Protein AF-A0A923IKI7-F1 (afdb_monomer_lite)

Sequence (182 aa):
MTFKGTSFSLSLTKDQTLMLKAIGILLIVLHNFSRWVDPITGESEFTFSQSALPTAIHIGSTNGWLFFKAFFNYFGHYGVQLFIFLSGYGLVQSYLHEKQSYIKYVYHRFQKLYPSLVVAILFYMIYEVFAMHQFPKWDIIPNFLAHLTFTATLLPFKGQSVNGPWWFYSAIFQLFYYFHYS

Foldseek 3Di:
DDDPDDPPPPDQDPVNLVVQLVLLVVLQVLLVVLCPDPPHQDEPLPHDDPRSVVSLVVQLVPDPVSVSSSCSNHCSSCSLVSNLVSVLVVVVVVCVVDPDDLVVQLVVVCVVLLVVLVVVVVVLQVCCCPVVVHGDDPVCVVLSVCLNVLNQLVDPPSLPVRHNPSVSSSVSSVVSVVSVVD

Structure (mmCIF, N/CA/C/O backbone):
data_AF-A0A923IKI7-F1
#
_entry.id   AF-A0A923IKI7-F1
#
loop_
_atom_site.group_PDB
_atom_site.id
_atom_site.type_symbol
_atom_site.label_atom_id
_atom_site.label_alt_id
_atom_site.label_comp_id
_atom_site.label_asym_id
_atom_site.label_entity_id
_atom_site.label_seq_id
_atom_site.pdbx_PDB_ins_code
_atom_site.Cartn_x
_atom_site.Cartn_y
_atom_site.Cartn_z
_atom_site.occupancy
_atom_site.B_iso_or_equiv
_atom_site.auth_seq_id
_atom_site.auth_comp_id
_atom_site.auth_asym_id
_atom_site.auth_atom_id
_atom_site.pdbx_PDB_model_num
ATOM 1 N N . MET A 1 1 ? -3.454 16.638 22.942 1.00 33.91 1 MET A N 1
ATOM 2 C CA . MET A 1 1 ? -2.418 17.610 23.358 1.00 33.91 1 MET A CA 1
ATOM 3 C C . MET A 1 1 ? -2.707 18.933 22.660 1.00 33.91 1 MET A C 1
ATOM 5 O O . MET A 1 1 ? -2.608 18.995 21.444 1.00 33.91 1 MET A O 1
ATOM 9 N N . THR A 1 2 ? -3.171 19.945 23.390 1.00 28.06 2 THR A N 1
ATOM 10 C CA . THR A 1 2 ? -3.501 21.278 22.855 1.00 28.06 2 THR A CA 1
ATOM 11 C C . THR A 1 2 ? -2.315 22.215 23.048 1.00 28.06 2 THR A C 1
ATOM 13 O O . THR A 1 2 ? -2.011 22.5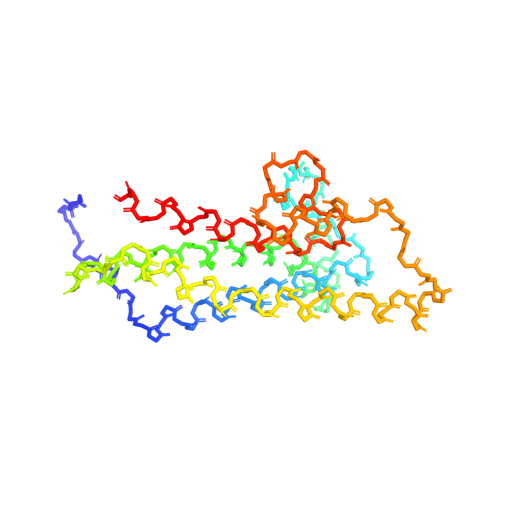93 24.178 1.00 28.06 2 THR A O 1
ATOM 16 N N . PHE A 1 3 ? -1.656 22.604 21.958 1.00 40.34 3 PHE A N 1
ATOM 17 C CA . PHE A 1 3 ? -0.714 23.720 21.972 1.00 40.34 3 PHE A CA 1
ATOM 18 C C . PHE A 1 3 ? -1.516 25.028 21.932 1.00 40.34 3 PHE A C 1
ATOM 20 O O . PHE A 1 3 ? -2.277 25.273 20.997 1.00 40.34 3 PHE A O 1
ATOM 27 N N . LYS A 1 4 ? -1.399 25.853 22.980 1.00 44.53 4 LYS A N 1
ATOM 28 C CA . LYS A 1 4 ? -1.962 27.211 23.010 1.00 44.53 4 LYS A CA 1
ATOM 29 C C . LYS A 1 4 ? -1.163 28.089 22.042 1.00 44.53 4 LYS A C 1
ATOM 31 O O . LYS A 1 4 ? 0.030 28.268 22.254 1.00 44.53 4 LYS A O 1
ATOM 36 N N . GLY A 1 5 ? -1.809 28.650 21.020 1.00 51.38 5 GLY A N 1
ATOM 37 C CA . GLY A 1 5 ? -1.189 29.680 20.173 1.00 51.38 5 GLY A CA 1
ATOM 38 C C . GLY A 1 5 ? -1.854 29.909 18.819 1.00 51.38 5 GLY A C 1
ATOM 39 O O . GLY A 1 5 ? -1.875 31.033 18.341 1.00 51.38 5 GLY A O 1
ATOM 40 N N . THR A 1 6 ? -2.476 28.885 18.242 1.00 44.53 6 THR A N 1
ATOM 41 C CA . THR A 1 6 ? -3.340 28.984 17.060 1.00 44.53 6 THR A CA 1
ATOM 42 C C . THR A 1 6 ? -4.344 27.841 17.149 1.00 44.53 6 THR A C 1
ATOM 44 O O . THR A 1 6 ? -3.961 26.674 17.198 1.00 44.53 6 THR A O 1
ATOM 47 N N . SER A 1 7 ? -5.645 28.128 17.219 1.00 45.59 7 SER A N 1
ATOM 48 C CA . SER A 1 7 ? -6.667 27.080 17.121 1.00 45.59 7 SER A CA 1
ATOM 49 C C . SER A 1 7 ? -6.815 26.658 15.660 1.00 45.59 7 SER A C 1
ATOM 51 O O . SER A 1 7 ? -7.855 26.864 15.039 1.00 45.59 7 SER A O 1
ATOM 53 N N . PHE A 1 8 ? -5.757 26.089 15.086 1.00 43.81 8 PHE A N 1
ATOM 54 C CA . PHE A 1 8 ? -5.886 25.333 13.854 1.00 43.81 8 PHE A CA 1
ATOM 55 C C . PHE A 1 8 ? -6.488 23.974 14.221 1.00 43.81 8 PHE A C 1
ATOM 57 O O . PHE A 1 8 ? -5.786 22.988 14.438 1.00 43.81 8 PHE A O 1
ATOM 64 N N . SER A 1 9 ? -7.813 23.933 14.377 1.00 55.28 9 SER A N 1
ATOM 65 C CA . SER A 1 9 ? -8.540 22.670 14.464 1.00 55.28 9 SER A CA 1
ATOM 66 C C . SER A 1 9 ? -8.596 22.071 13.061 1.00 55.28 9 SER A C 1
ATOM 68 O O . SER A 1 9 ? -9.554 22.300 12.323 1.00 55.28 9 SER A O 1
ATOM 70 N N . LEU A 1 10 ? -7.556 21.334 12.663 1.00 61.66 10 LEU A N 1
ATOM 71 C CA . LEU A 1 10 ? -7.589 20.565 11.422 1.00 61.66 10 LEU A CA 1
ATOM 72 C C . LEU A 1 10 ? -8.523 19.362 11.609 1.00 61.66 10 LEU A C 1
ATOM 74 O O . LEU A 1 10 ? -8.094 18.250 11.914 1.00 61.66 10 LEU A O 1
ATOM 78 N N . SER A 1 11 ? -9.823 19.611 11.482 1.00 81.81 11 SER A N 1
ATOM 79 C CA . SER A 1 11 ? -10.836 18.568 11.378 1.00 81.81 11 SER A CA 1
ATOM 80 C C . SER A 1 11 ? -11.174 18.388 9.905 1.00 81.81 11 SER A C 1
ATOM 82 O O . SER A 1 11 ? -11.734 19.291 9.284 1.00 81.81 11 SER A O 1
ATOM 84 N N . LEU A 1 12 ? -10.784 17.253 9.326 1.00 87.19 12 LEU A N 1
ATOM 85 C CA . LEU A 1 12 ? -11.155 16.907 7.961 1.00 87.19 12 LEU A CA 1
ATOM 86 C C . LEU A 1 12 ? -12.593 16.407 7.964 1.00 87.19 12 LEU A C 1
ATOM 88 O O . LEU A 1 12 ? -12.947 15.492 8.712 1.00 87.19 12 LEU A O 1
ATOM 92 N N . THR A 1 13 ? -13.418 16.956 7.078 1.00 90.56 13 THR A N 1
ATOM 93 C CA . THR A 1 13 ? -14.763 16.421 6.872 1.00 90.56 13 THR A CA 1
ATOM 94 C C . THR A 1 13 ? -14.693 15.011 6.278 1.00 90.56 13 THR A C 1
ATOM 96 O O . THR A 1 13 ? -13.669 14.568 5.737 1.00 90.56 13 THR A O 1
ATOM 99 N N . LYS A 1 14 ? -15.809 14.280 6.353 1.00 89.19 14 LYS A N 1
ATOM 100 C CA . LYS A 1 14 ? -15.930 12.953 5.737 1.00 89.19 14 LYS A CA 1
ATOM 101 C C . LYS A 1 14 ? -15.636 13.001 4.233 1.00 89.19 14 LYS A C 1
ATOM 103 O O . LYS A 1 14 ? -14.919 12.135 3.734 1.00 89.19 14 LYS A O 1
ATOM 108 N N . ASP A 1 15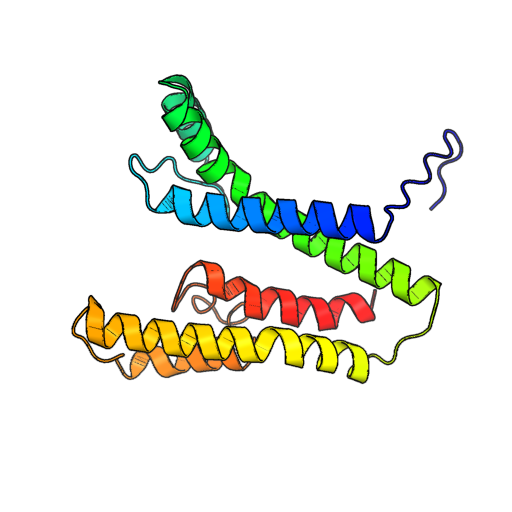 ? -16.125 14.031 3.549 1.00 94.06 15 ASP A N 1
ATOM 109 C CA . ASP A 1 15 ? -15.948 14.199 2.105 1.00 94.06 15 ASP A CA 1
ATOM 110 C C . ASP A 1 15 ? -14.503 14.557 1.750 1.00 94.06 15 ASP A C 1
ATOM 112 O O . ASP A 1 15 ? -13.928 13.957 0.845 1.00 94.06 15 ASP A O 1
ATOM 116 N N . GLN A 1 16 ? -13.860 15.441 2.523 1.00 94.38 16 GLN A N 1
ATOM 117 C CA . GLN A 1 16 ? -12.432 15.743 2.364 1.00 94.38 16 GLN A CA 1
ATOM 118 C C . GLN A 1 16 ? -11.569 14.496 2.583 1.00 94.38 16 GLN A C 1
ATOM 120 O O . GLN A 1 16 ? -10.657 14.219 1.806 1.00 94.38 16 GLN A O 1
ATOM 125 N N . THR A 1 17 ? -11.888 13.700 3.607 1.00 94.00 17 THR A N 1
ATOM 126 C CA . THR A 1 17 ? -11.196 12.434 3.883 1.00 94.00 17 THR A CA 1
ATOM 127 C C . THR A 1 17 ? -11.373 11.446 2.731 1.00 94.00 17 THR A C 1
ATOM 129 O O . THR A 1 17 ? -10.416 10.776 2.342 1.00 94.00 17 THR A O 1
ATOM 132 N N . LEU A 1 18 ? -12.579 11.344 2.165 1.00 94.12 18 LEU A N 1
ATOM 133 C CA . LEU A 1 18 ? -12.853 10.471 1.026 1.00 94.12 18 LEU A CA 1
ATOM 134 C C . LEU A 1 18 ? -12.100 10.929 -0.230 1.00 94.12 18 LEU A C 1
ATOM 136 O O . LEU A 1 18 ? -11.487 10.100 -0.899 1.00 94.12 18 LEU A O 1
ATOM 140 N N . MET A 1 19 ? -12.085 12.234 -0.505 1.00 96.88 19 MET A N 1
ATOM 141 C CA . MET A 1 19 ? -11.354 12.823 -1.627 1.00 96.88 19 MET A CA 1
ATOM 142 C C . MET A 1 19 ? -9.850 12.559 -1.515 1.00 96.88 19 MET A C 1
ATOM 144 O O . MET A 1 19 ? -9.232 12.082 -2.464 1.00 96.88 19 MET A O 1
ATOM 148 N N . LEU A 1 20 ? -9.258 12.787 -0.341 1.00 96.69 20 LEU A N 1
ATOM 149 C CA . LEU A 1 20 ? -7.836 12.527 -0.117 1.00 96.69 20 LEU A CA 1
ATOM 150 C C . LEU A 1 20 ? -7.496 11.031 -0.212 1.00 96.69 20 LEU A C 1
ATOM 152 O O . LEU A 1 20 ? -6.437 10.675 -0.723 1.00 96.69 20 LEU A O 1
ATOM 156 N N . LYS A 1 21 ? -8.402 10.135 0.208 1.00 95.44 21 LYS A N 1
ATOM 157 C CA . LYS A 1 21 ? -8.237 8.689 -0.017 1.00 95.44 21 LYS A C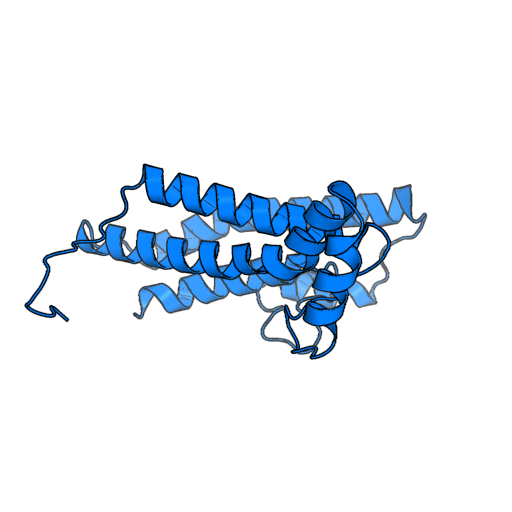A 1
ATOM 158 C C . LYS A 1 21 ? -8.290 8.327 -1.494 1.00 95.44 21 LYS A C 1
ATOM 160 O O . LYS A 1 21 ? -7.502 7.489 -1.919 1.00 95.44 21 LYS A O 1
ATOM 165 N N . ALA A 1 22 ? -9.183 8.944 -2.267 1.00 96.50 22 ALA A N 1
ATOM 166 C CA . ALA A 1 22 ? -9.248 8.739 -3.710 1.00 96.50 22 ALA A CA 1
ATOM 167 C C . ALA A 1 22 ? -7.955 9.206 -4.397 1.00 96.50 22 ALA A C 1
ATOM 169 O O . ALA A 1 22 ? -7.418 8.479 -5.228 1.00 96.50 22 ALA A O 1
ATOM 170 N N . ILE A 1 23 ? -7.399 10.351 -3.982 1.00 97.44 23 ILE A N 1
ATOM 171 C CA . ILE A 1 23 ? -6.075 10.815 -4.424 1.00 97.44 23 ILE A CA 1
ATOM 172 C C . ILE A 1 23 ? -4.994 9.795 -4.046 1.00 97.44 23 ILE A C 1
ATOM 174 O O . ILE A 1 23 ? -4.185 9.429 -4.892 1.00 97.44 23 ILE A O 1
ATOM 178 N N . GLY A 1 24 ? -5.004 9.281 -2.812 1.00 96.94 24 GLY A N 1
ATOM 179 C CA . GLY A 1 24 ? -4.079 8.231 -2.377 1.00 96.94 24 GLY A CA 1
ATOM 180 C C . GLY A 1 24 ? -4.150 6.974 -3.250 1.00 96.94 24 GLY A C 1
ATOM 181 O O . GLY A 1 24 ? -3.120 6.479 -3.694 1.00 96.94 24 GLY A O 1
ATOM 182 N N . ILE A 1 25 ? -5.358 6.497 -3.568 1.00 95.19 25 ILE A N 1
ATOM 183 C CA . ILE A 1 25 ? -5.560 5.359 -4.480 1.00 95.19 25 ILE A CA 1
ATOM 184 C C . ILE A 1 25 ? -5.030 5.680 -5.880 1.00 95.19 25 ILE A C 1
ATOM 186 O O . ILE A 1 25 ? -4.336 4.854 -6.468 1.00 95.19 25 ILE A O 1
ATOM 190 N N . LEU A 1 26 ? -5.318 6.870 -6.409 1.00 97.06 26 LEU A N 1
ATOM 191 C CA . LEU A 1 26 ? -4.840 7.284 -7.726 1.00 97.06 26 LEU A CA 1
ATOM 192 C C . LEU A 1 26 ? -3.306 7.309 -7.784 1.00 97.06 26 LEU A C 1
ATOM 194 O O . LEU A 1 26 ? -2.730 6.803 -8.742 1.00 97.06 26 LEU A O 1
ATOM 198 N N . LEU A 1 27 ? -2.645 7.823 -6.744 1.00 96.94 27 LEU A N 1
ATOM 199 C CA . LEU A 1 27 ? -1.186 7.799 -6.622 1.00 96.94 27 LEU A CA 1
ATOM 200 C C . LEU A 1 27 ? -0.636 6.367 -6.653 1.00 96.94 27 LEU A C 1
ATOM 202 O O . LEU A 1 27 ? 0.306 6.101 -7.396 1.00 96.94 27 LEU A O 1
ATOM 206 N N . ILE A 1 28 ? -1.262 5.435 -5.922 1.00 95.00 28 ILE A N 1
ATOM 207 C CA . ILE A 1 28 ? -0.875 4.014 -5.912 1.00 95.00 28 ILE A CA 1
ATOM 208 C C . ILE A 1 28 ? -1.024 3.398 -7.307 1.00 95.00 28 ILE A C 1
ATOM 210 O O . ILE A 1 28 ? -0.129 2.685 -7.764 1.00 95.00 28 ILE A O 1
ATOM 214 N N . VAL A 1 29 ? -2.140 3.654 -7.994 1.00 94.44 29 VAL A N 1
ATOM 215 C CA . VAL A 1 29 ? -2.386 3.133 -9.348 1.00 94.44 29 VAL A CA 1
ATOM 216 C C . VAL A 1 29 ? -1.351 3.678 -10.330 1.00 94.44 29 VAL A C 1
ATOM 218 O O . VAL A 1 29 ? -0.738 2.902 -11.061 1.00 94.44 29 VAL A O 1
ATOM 221 N N . LEU A 1 30 ? -1.111 4.991 -10.318 1.00 95.25 30 LEU A N 1
ATOM 222 C CA . LEU A 1 30 ? -0.153 5.642 -11.213 1.00 95.25 30 LEU A CA 1
ATOM 223 C C . LEU A 1 30 ? 1.286 5.206 -10.940 1.00 95.25 30 LEU A C 1
ATOM 225 O O . LEU A 1 30 ? 2.049 5.024 -11.885 1.00 95.25 30 LEU A O 1
ATOM 229 N N . HIS A 1 31 ? 1.648 4.990 -9.679 1.00 93.81 31 HIS A N 1
ATOM 230 C CA . HIS A 1 31 ? 2.931 4.409 -9.302 1.00 93.81 31 HIS A CA 1
ATOM 231 C C . HIS A 1 31 ? 3.107 3.015 -9.893 1.00 93.81 31 HIS A C 1
ATOM 233 O O . HIS A 1 31 ? 4.065 2.767 -10.621 1.00 93.81 31 HIS A O 1
ATOM 239 N N . ASN A 1 32 ? 2.134 2.132 -9.652 1.00 91.25 32 ASN A N 1
ATOM 240 C CA . ASN A 1 32 ? 2.174 0.769 -10.165 1.00 91.25 32 ASN A CA 1
ATOM 241 C C . ASN A 1 32 ? 2.255 0.736 -11.685 1.00 91.25 32 ASN A C 1
ATOM 243 O O . ASN A 1 32 ? 3.060 -0.015 -12.216 1.00 91.25 32 ASN A O 1
ATOM 247 N N . PHE A 1 33 ? 1.475 1.569 -12.372 1.00 91.75 33 PHE A N 1
ATOM 248 C CA . PHE A 1 33 ? 1.549 1.710 -13.822 1.00 91.75 33 PHE A CA 1
ATOM 249 C C . PHE A 1 33 ? 2.932 2.194 -14.277 1.00 91.75 33 PHE A C 1
ATOM 251 O O . PHE A 1 33 ? 3.535 1.595 -15.162 1.00 91.75 33 PHE A O 1
ATOM 258 N N . SER A 1 34 ? 3.470 3.232 -13.634 1.00 91.75 34 SER A N 1
ATOM 259 C CA . SER A 1 34 ? 4.739 3.856 -14.030 1.00 91.75 34 SER A CA 1
ATOM 260 C C . SER A 1 34 ? 5.959 2.952 -13.827 1.00 91.75 34 SER A C 1
ATOM 262 O O . SER A 1 34 ? 7.014 3.241 -14.387 1.00 91.75 34 SER A O 1
ATOM 264 N N . ARG A 1 35 ? 5.845 1.856 -13.061 1.00 88.62 35 ARG A N 1
ATOM 265 C CA . ARG A 1 35 ? 6.884 0.812 -12.957 1.00 88.62 35 ARG A CA 1
ATOM 266 C C . ARG A 1 35 ? 7.022 -0.049 -14.208 1.00 88.62 35 ARG A C 1
ATOM 268 O O . ARG A 1 35 ? 8.094 -0.590 -14.446 1.00 88.62 35 ARG A O 1
ATOM 275 N N . TRP A 1 36 ? 5.962 -0.156 -15.004 1.00 87.38 36 TRP A N 1
ATOM 276 C CA . TRP A 1 36 ? 5.930 -0.970 -16.222 1.00 87.38 36 TRP A CA 1
ATOM 277 C C . TRP A 1 36 ? 6.213 -0.162 -17.494 1.00 87.38 36 TRP A C 1
ATOM 279 O O . TRP A 1 36 ? 6.059 -0.684 -18.594 1.00 87.38 36 TRP A O 1
ATOM 289 N N . VAL A 1 37 ? 6.597 1.114 -17.366 1.00 87.62 37 VAL A N 1
ATOM 290 C CA . VAL A 1 37 ? 6.833 2.014 -18.502 1.00 87.62 37 VAL A CA 1
ATOM 291 C C . VAL A 1 37 ? 8.296 2.450 -18.540 1.00 87.62 37 VAL A C 1
ATOM 293 O O . VAL A 1 37 ? 8.772 3.174 -17.663 1.00 87.62 37 VAL A O 1
ATOM 296 N N . ASP A 1 38 ? 8.999 2.075 -19.606 1.00 86.06 38 ASP A N 1
ATOM 297 C CA . ASP A 1 38 ? 10.399 2.447 -19.808 1.00 86.06 38 ASP A CA 1
ATOM 298 C C . ASP A 1 38 ? 10.608 3.962 -20.009 1.00 86.06 38 ASP A C 1
ATOM 300 O O . ASP A 1 38 ? 9.699 4.693 -20.422 1.00 86.06 38 ASP A O 1
ATOM 304 N N . PRO A 1 39 ? 11.804 4.503 -19.704 1.00 86.56 39 PRO A N 1
ATOM 305 C CA . PRO A 1 39 ? 12.863 3.914 -18.872 1.00 86.56 39 PRO A CA 1
ATOM 306 C C . PRO A 1 39 ? 12.488 3.796 -17.383 1.00 86.56 39 PRO A C 1
ATOM 308 O O . PRO A 1 39 ? 11.885 4.716 -16.823 1.00 86.56 39 PRO A O 1
ATOM 311 N N . ILE A 1 40 ? 12.913 2.715 -16.730 1.00 79.25 40 ILE A N 1
ATOM 312 C CA . ILE A 1 40 ? 12.739 2.505 -15.284 1.00 79.25 40 ILE A CA 1
ATOM 313 C C . ILE A 1 40 ? 13.585 3.525 -14.503 1.00 79.25 40 ILE A C 1
ATOM 315 O O . ILE A 1 40 ? 14.801 3.587 -14.665 1.00 79.25 40 ILE A O 1
ATOM 319 N N . THR A 1 41 ? 12.948 4.327 -13.645 1.00 79.62 41 THR A N 1
ATOM 320 C CA . THR A 1 41 ? 13.615 5.371 -12.837 1.00 79.62 41 THR A CA 1
ATOM 321 C C . THR A 1 41 ? 14.153 4.859 -11.500 1.00 79.62 41 THR A C 1
ATOM 323 O O . THR A 1 41 ? 15.056 5.467 -10.930 1.00 79.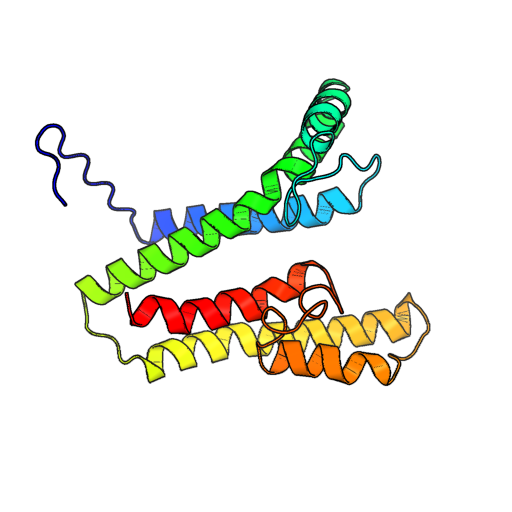62 41 THR A O 1
ATOM 326 N N . GLY A 1 42 ? 13.604 3.747 -11.005 1.00 79.56 42 GLY A N 1
ATOM 327 C CA . GLY A 1 42 ? 13.825 3.262 -9.644 1.00 79.56 42 GLY A CA 1
ATOM 328 C C . GLY A 1 42 ? 13.015 4.038 -8.597 1.00 79.56 42 GLY A C 1
ATOM 329 O O . GLY A 1 42 ? 12.536 5.144 -8.844 1.00 79.56 42 GLY A O 1
ATOM 330 N N . GLU A 1 43 ? 12.881 3.447 -7.409 1.00 80.38 43 GLU A N 1
ATOM 331 C CA . GLU A 1 43 ? 12.074 3.963 -6.296 1.00 80.38 43 GLU A CA 1
ATOM 332 C C . GLU A 1 43 ? 12.705 3.619 -4.939 1.00 80.38 43 GLU A C 1
ATOM 334 O O . GLU A 1 43 ? 13.697 2.893 -4.863 1.00 80.38 43 GLU A O 1
ATOM 339 N N . SER A 1 44 ? 12.148 4.162 -3.856 1.00 87.69 44 SER A N 1
ATOM 340 C CA . SER A 1 44 ? 12.544 3.846 -2.475 1.00 87.69 44 SER A CA 1
ATOM 341 C C . SER A 1 44 ? 11.342 3.392 -1.638 1.00 87.69 44 SER A C 1
ATOM 343 O O . SER A 1 44 ? 11.152 3.851 -0.514 1.00 87.69 44 SER A O 1
ATOM 345 N N . GLU A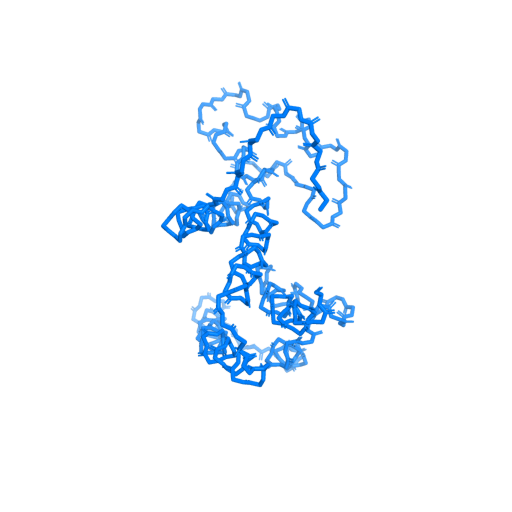 1 45 ? 10.505 2.510 -2.202 1.00 82.69 45 GLU A N 1
ATOM 346 C CA . GLU A 1 45 ? 9.252 2.055 -1.574 1.00 82.69 45 GLU A CA 1
ATOM 347 C C . GLU A 1 45 ? 9.499 1.138 -0.359 1.00 82.69 45 GLU A C 1
ATOM 349 O O . GLU A 1 45 ? 9.001 1.414 0.732 1.00 82.69 45 GLU A O 1
ATOM 354 N N . PHE A 1 46 ? 10.281 0.064 -0.527 1.00 85.12 46 PHE A N 1
ATOM 355 C CA . PHE A 1 46 ? 10.573 -0.915 0.541 1.00 85.12 46 PHE A CA 1
ATOM 356 C C . PHE A 1 46 ? 12.006 -0.844 1.060 1.00 85.12 46 PHE A C 1
ATOM 358 O O . PHE A 1 46 ? 12.279 -1.180 2.211 1.00 85.12 46 PHE A O 1
ATOM 365 N N . THR A 1 47 ? 12.927 -0.428 0.198 1.00 85.38 47 THR A N 1
ATOM 366 C CA . THR A 1 47 ? 14.353 -0.319 0.491 1.00 85.38 47 THR A CA 1
ATOM 367 C C . THR A 1 47 ? 14.846 1.015 -0.019 1.00 85.38 47 THR A C 1
ATOM 369 O O . THR A 1 47 ? 14.527 1.409 -1.140 1.00 85.38 47 THR A O 1
ATOM 372 N N . PHE A 1 48 ? 15.643 1.700 0.791 1.00 90.06 48 PHE A N 1
ATOM 373 C CA . PHE A 1 48 ? 16.236 2.960 0.382 1.00 90.06 48 PHE A CA 1
ATOM 374 C C . PHE A 1 48 ? 17.205 2.749 -0.788 1.00 90.06 48 PHE A C 1
ATOM 376 O O . PHE A 1 48 ? 18.097 1.904 -0.716 1.00 90.06 48 PHE A O 1
ATOM 383 N N . SER A 1 49 ? 17.044 3.548 -1.841 1.00 90.62 49 SER A N 1
ATOM 384 C CA . SER A 1 49 ? 17.957 3.603 -2.977 1.00 90.62 49 SER A CA 1
ATOM 385 C C . SER A 1 49 ? 18.457 5.030 -3.160 1.00 90.62 49 SER A C 1
ATOM 387 O O . SER A 1 49 ? 17.715 5.923 -3.571 1.00 90.62 49 SER A O 1
ATOM 389 N N . GLN A 1 50 ? 19.745 5.247 -2.887 1.00 91.75 50 GLN A N 1
ATOM 390 C CA . GLN A 1 50 ? 20.367 6.566 -3.014 1.00 91.75 50 GLN A CA 1
ATOM 391 C C . GLN A 1 50 ? 20.335 7.098 -4.458 1.00 91.75 50 GLN A C 1
ATOM 393 O O . GLN A 1 50 ? 20.307 8.309 -4.667 1.00 91.75 50 GLN A O 1
ATOM 398 N N . SER A 1 51 ? 20.323 6.212 -5.459 1.00 91.75 51 SER A N 1
ATOM 399 C CA . SER A 1 51 ? 20.317 6.581 -6.878 1.00 91.75 51 SER A CA 1
ATOM 400 C C . SER A 1 51 ? 18.919 6.815 -7.455 1.00 91.75 51 SER A C 1
ATOM 402 O O . SER A 1 51 ? 18.818 7.432 -8.517 1.00 91.75 51 SER A O 1
ATOM 404 N N . ALA A 1 52 ? 17.848 6.382 -6.779 1.00 91.81 52 ALA A N 1
ATOM 405 C CA . ALA A 1 52 ? 16.485 6.469 -7.306 1.00 91.81 52 ALA A CA 1
ATOM 406 C C . ALA A 1 52 ? 16.037 7.923 -7.528 1.00 91.81 52 ALA A C 1
ATOM 408 O O . ALA A 1 52 ? 15.580 8.269 -8.616 1.00 91.81 52 ALA A O 1
ATOM 409 N N . LEU A 1 53 ? 16.229 8.803 -6.538 1.00 93.12 53 LEU A N 1
ATOM 410 C CA . LEU A 1 53 ? 15.823 10.207 -6.666 1.00 93.12 53 LEU A CA 1
ATOM 411 C C . LEU A 1 53 ? 16.644 10.968 -7.723 1.00 93.12 53 LEU A C 1
ATOM 413 O O . LEU A 1 53 ? 16.031 11.594 -8.589 1.00 93.12 53 LEU A O 1
ATOM 417 N N . PRO A 1 54 ? 17.994 10.908 -7.728 1.00 95.31 54 PRO A N 1
ATOM 418 C CA . PRO A 1 54 ? 18.786 11.503 -8.803 1.00 95.31 54 PRO A CA 1
ATOM 419 C C . PRO A 1 54 ? 18.375 11.017 -10.199 1.00 95.31 54 PRO A C 1
ATOM 421 O O . PRO A 1 54 ? 18.244 11.827 -11.115 1.00 95.31 54 PRO A O 1
ATOM 424 N N . THR A 1 55 ? 18.111 9.716 -10.356 1.00 94.19 55 THR A N 1
ATOM 425 C CA . THR A 1 55 ? 17.666 9.129 -11.630 1.00 94.19 55 THR A CA 1
ATOM 426 C C . THR A 1 55 ? 16.292 9.655 -12.046 1.00 94.19 55 THR A C 1
ATOM 428 O O . THR A 1 55 ? 16.109 10.056 -13.198 1.00 94.19 55 THR A O 1
ATOM 431 N N . ALA A 1 56 ? 15.335 9.719 -11.115 1.00 94.00 56 ALA A N 1
ATOM 432 C CA . ALA A 1 56 ? 14.006 10.265 -11.369 1.00 94.00 56 ALA A CA 1
ATOM 433 C C . ALA A 1 56 ? 14.058 11.746 -11.782 1.00 94.00 56 ALA A C 1
ATOM 435 O O . ALA A 1 56 ? 13.384 12.136 -12.735 1.00 94.00 56 ALA A O 1
ATOM 436 N N . ILE A 1 57 ? 14.899 12.559 -11.131 1.00 95.19 57 ILE A N 1
ATOM 437 C CA . ILE A 1 57 ? 15.110 13.970 -11.496 1.00 95.19 57 ILE A CA 1
ATOM 438 C C . ILE A 1 57 ? 15.717 14.081 -12.899 1.00 95.19 57 ILE A C 1
ATOM 440 O O . ILE A 1 57 ? 15.234 14.867 -13.717 1.00 95.19 57 ILE A O 1
ATOM 444 N N . HIS A 1 58 ? 16.751 13.289 -13.196 1.00 95.38 58 HIS A N 1
ATOM 445 C CA . HIS A 1 58 ? 17.420 13.311 -14.495 1.00 95.38 58 HIS A CA 1
ATOM 446 C C . HIS A 1 58 ? 16.457 12.955 -15.637 1.00 95.38 58 HIS A C 1
ATOM 448 O O . HIS A 1 58 ? 16.300 13.729 -16.580 1.00 95.38 58 HIS A O 1
ATOM 454 N N . ILE A 1 59 ? 15.740 11.832 -15.518 1.00 93.31 59 ILE A N 1
ATOM 455 C CA . ILE A 1 59 ? 14.747 11.398 -16.512 1.00 93.31 59 ILE A CA 1
ATOM 456 C C . ILE A 1 59 ? 13.606 12.415 -16.614 1.00 93.31 59 ILE A C 1
ATOM 458 O O . ILE A 1 59 ? 13.235 12.821 -17.717 1.00 93.31 59 ILE A O 1
ATOM 462 N N . GLY A 1 60 ? 13.079 12.870 -15.476 1.00 95.00 60 GLY A N 1
ATOM 463 C CA . GLY A 1 60 ? 11.961 13.807 -15.426 1.00 95.00 60 GLY A CA 1
ATOM 464 C C . GLY A 1 60 ? 12.266 15.172 -16.043 1.00 95.00 60 GLY A C 1
ATOM 465 O O . GLY A 1 60 ? 11.361 15.828 -16.544 1.00 95.00 60 GLY A O 1
ATOM 466 N N . SER A 1 61 ? 13.535 15.577 -16.090 1.00 96.38 61 SER A N 1
ATOM 467 C CA . SER A 1 61 ? 13.955 16.846 -16.702 1.00 96.38 61 SER A CA 1
ATOM 468 C C . SER A 1 61 ? 13.989 16.809 -18.237 1.00 96.38 61 SER A C 1
ATOM 470 O O . SER A 1 61 ? 14.223 17.835 -18.866 1.00 96.38 61 SER A O 1
ATOM 472 N N . THR A 1 62 ? 13.763 15.645 -18.856 1.00 95.00 62 THR A N 1
ATOM 473 C CA . THR A 1 62 ? 13.897 15.474 -20.312 1.00 95.00 62 THR A CA 1
ATOM 474 C C . THR A 1 62 ? 12.707 16.052 -21.083 1.00 95.00 62 THR A C 1
ATOM 476 O O . THR A 1 62 ? 12.890 16.748 -22.078 1.00 95.00 62 THR A O 1
ATOM 479 N N . ASN A 1 63 ? 11.476 15.737 -20.669 1.00 95.44 63 ASN A N 1
ATOM 480 C CA . ASN A 1 63 ? 10.241 16.267 -21.258 1.00 95.44 63 ASN A CA 1
ATOM 481 C C . ASN A 1 63 ? 9.042 16.036 -20.322 1.00 95.44 63 ASN A C 1
ATOM 483 O O . ASN A 1 63 ? 9.139 15.290 -19.349 1.00 95.44 63 ASN A O 1
ATOM 487 N N . GLY A 1 64 ? 7.889 16.628 -20.653 1.00 94.81 64 GLY A N 1
ATOM 488 C CA . GLY A 1 64 ? 6.682 16.543 -19.825 1.00 94.81 64 GLY A CA 1
ATOM 489 C C . GLY A 1 64 ? 6.179 15.116 -19.571 1.00 94.81 64 GLY A C 1
ATOM 490 O O . GLY A 1 64 ? 5.817 14.795 -18.444 1.00 94.81 64 GLY A O 1
ATOM 491 N N . TRP A 1 65 ? 6.194 14.230 -20.571 1.00 93.88 65 TRP A N 1
ATOM 492 C CA . TRP A 1 65 ? 5.764 12.836 -20.388 1.00 93.88 65 TRP A CA 1
ATOM 493 C C . TRP A 1 65 ? 6.674 12.083 -19.409 1.00 93.88 65 TRP A C 1
ATOM 495 O O . TRP A 1 65 ? 6.200 11.427 -18.479 1.00 93.88 65 TRP A O 1
ATOM 505 N N . LEU A 1 66 ? 7.990 12.222 -19.583 1.00 94.69 66 LEU A N 1
ATOM 506 C CA . LEU A 1 66 ? 8.975 11.608 -18.699 1.00 94.69 66 LEU A CA 1
ATOM 507 C C . LEU A 1 66 ? 8.951 12.215 -17.296 1.00 94.69 66 LEU A C 1
ATOM 509 O O . LEU A 1 66 ? 9.162 11.475 -16.337 1.00 94.69 66 LEU A O 1
ATOM 513 N N . PHE A 1 67 ? 8.619 13.503 -17.161 1.00 94.88 67 PHE A N 1
ATOM 514 C CA . PHE A 1 67 ? 8.340 14.128 -15.870 1.00 94.88 67 PHE A CA 1
ATOM 515 C C . PHE A 1 67 ? 7.186 13.429 -15.151 1.00 94.88 67 PHE A C 1
ATOM 517 O O . PHE A 1 67 ? 7.382 12.940 -14.041 1.00 94.88 67 PHE A O 1
ATOM 524 N N . PHE A 1 68 ? 6.008 13.331 -15.783 1.00 94.06 68 PHE A N 1
ATOM 525 C CA . PHE A 1 68 ? 4.838 12.693 -15.169 1.00 94.06 68 PHE A CA 1
ATOM 526 C C . PHE A 1 68 ? 5.152 11.269 -14.720 1.00 94.06 68 PHE A C 1
ATOM 528 O O . PHE A 1 68 ? 4.872 10.888 -13.584 1.00 94.06 68 PHE A O 1
ATOM 535 N N . LYS A 1 69 ? 5.792 10.497 -15.596 1.00 93.50 69 LYS A N 1
ATOM 536 C CA . LYS A 1 69 ? 6.160 9.119 -15.304 1.00 93.50 69 LYS A CA 1
ATOM 537 C C . LYS A 1 69 ? 7.164 9.014 -14.152 1.00 93.50 69 LYS A C 1
ATOM 539 O O . LYS A 1 69 ? 6.932 8.250 -13.220 1.00 93.50 69 LYS A O 1
ATOM 544 N N . ALA A 1 70 ? 8.261 9.773 -14.192 1.00 94.56 70 ALA A N 1
ATOM 545 C CA . ALA A 1 70 ? 9.281 9.744 -13.143 1.00 94.56 70 ALA A CA 1
ATOM 546 C C . ALA A 1 70 ? 8.727 10.215 -11.794 1.00 94.56 70 ALA A C 1
ATOM 548 O O . ALA A 1 70 ? 9.049 9.640 -10.756 1.00 94.56 70 ALA A O 1
ATOM 549 N N . PHE A 1 71 ? 7.839 11.211 -11.819 1.00 95.25 71 PHE A N 1
ATOM 550 C CA . PHE A 1 71 ? 7.152 11.704 -10.637 1.00 95.25 71 PHE A CA 1
ATOM 551 C C . PHE A 1 71 ? 6.299 10.613 -9.983 1.00 95.25 71 PHE A C 1
ATOM 553 O O . PHE A 1 71 ? 6.458 10.351 -8.793 1.00 95.25 71 PHE A O 1
ATOM 560 N N . PHE A 1 72 ? 5.418 9.945 -10.733 1.00 95.50 72 PHE A N 1
ATOM 561 C CA . PHE A 1 72 ? 4.545 8.924 -10.147 1.00 95.50 72 PHE A CA 1
ATOM 562 C C . PHE A 1 72 ? 5.271 7.621 -9.821 1.00 95.50 72 PHE A C 1
ATOM 564 O O . PHE A 1 72 ? 4.920 6.987 -8.828 1.00 95.50 72 PHE A O 1
ATOM 571 N N . ASN A 1 73 ? 6.300 7.247 -10.585 1.00 93.88 73 ASN A N 1
ATOM 572 C CA . ASN A 1 73 ? 7.163 6.121 -10.237 1.00 93.88 73 ASN A CA 1
ATOM 573 C C . ASN A 1 73 ? 7.817 6.363 -8.864 1.00 93.88 73 ASN A C 1
ATOM 575 O O . ASN A 1 73 ? 7.599 5.585 -7.942 1.00 93.88 73 ASN A O 1
ATOM 579 N N . TYR A 1 74 ? 8.482 7.509 -8.677 1.00 93.94 74 TYR A N 1
ATOM 580 C CA . TYR A 1 74 ? 9.192 7.790 -7.430 1.00 93.94 74 TYR A CA 1
ATOM 581 C C . TYR A 1 74 ? 8.268 8.146 -6.253 1.00 93.94 74 TYR A C 1
ATOM 583 O O . TYR A 1 74 ? 8.460 7.638 -5.156 1.00 93.94 74 TYR A O 1
ATOM 591 N N . PHE A 1 75 ? 7.268 9.015 -6.440 1.00 94.56 75 PHE A N 1
ATOM 592 C CA . PHE A 1 75 ? 6.452 9.540 -5.334 1.00 94.56 75 PHE A CA 1
ATOM 593 C C . PHE A 1 75 ? 5.102 8.844 -5.153 1.00 94.56 75 PHE A C 1
ATOM 595 O O . PHE A 1 75 ? 4.488 8.965 -4.093 1.00 94.56 75 PHE A O 1
ATOM 602 N N . GLY A 1 76 ? 4.577 8.145 -6.159 1.00 94.88 76 GLY A N 1
ATOM 603 C CA . GLY A 1 76 ? 3.194 7.670 -6.091 1.00 94.88 76 GLY A CA 1
ATOM 604 C C . GLY A 1 76 ? 2.970 6.576 -5.036 1.00 94.88 76 GLY A C 1
ATOM 605 O O . GLY A 1 76 ? 1.860 6.457 -4.513 1.00 94.88 76 GLY A O 1
ATOM 606 N N . HIS A 1 77 ? 4.015 5.853 -4.613 1.00 93.44 77 HIS A N 1
ATOM 607 C CA . HIS A 1 77 ? 3.901 4.897 -3.506 1.00 93.44 77 HIS A CA 1
ATOM 608 C C . HIS A 1 77 ? 3.507 5.566 -2.178 1.00 93.44 77 HIS A C 1
ATOM 610 O O . HIS A 1 77 ? 2.857 4.921 -1.356 1.00 93.44 77 HIS A O 1
ATOM 616 N N . TYR A 1 78 ? 3.785 6.870 -1.993 1.00 95.38 78 TYR A N 1
ATOM 617 C CA . TYR A 1 78 ? 3.334 7.639 -0.822 1.00 95.38 78 TYR A CA 1
ATOM 618 C C . TYR A 1 78 ? 1.805 7.693 -0.674 1.00 95.38 78 TYR A C 1
ATOM 620 O O . TYR A 1 78 ? 1.283 7.984 0.408 1.00 95.38 78 TYR A O 1
ATOM 628 N N . GLY A 1 79 ? 1.068 7.358 -1.740 1.00 96.12 79 GLY A N 1
ATOM 629 C CA . GLY A 1 79 ? -0.375 7.154 -1.688 1.00 96.12 79 GLY A CA 1
ATOM 630 C C . GLY A 1 79 ? -0.795 6.094 -0.664 1.00 96.12 79 GLY A C 1
ATOM 631 O O . GLY A 1 79 ? -1.847 6.245 -0.041 1.00 96.12 79 GLY A O 1
ATOM 632 N N . VAL A 1 80 ? 0.039 5.075 -0.413 1.00 94.38 80 VAL A N 1
ATOM 633 C CA . VAL A 1 80 ? -0.216 4.044 0.607 1.00 94.38 80 VAL A CA 1
ATOM 634 C C . VAL A 1 80 ? -0.216 4.652 2.010 1.00 94.38 80 VAL A C 1
ATOM 636 O O . VAL A 1 80 ? -1.172 4.468 2.765 1.00 94.38 80 VAL A O 1
ATOM 639 N N . GLN A 1 81 ? 0.822 5.418 2.353 1.00 94.81 81 GLN A N 1
ATOM 640 C CA . GLN A 1 81 ? 0.970 6.075 3.654 1.00 94.81 81 GLN A CA 1
ATOM 641 C C . GLN A 1 81 ? -0.176 7.063 3.885 1.00 94.81 81 GLN A C 1
ATOM 643 O O . GLN A 1 81 ? -0.790 7.055 4.954 1.00 94.81 81 GLN A O 1
ATOM 648 N N . LEU A 1 82 ? -0.523 7.853 2.862 1.00 95.25 82 LEU A N 1
ATOM 649 C CA . LEU A 1 82 ? -1.660 8.770 2.911 1.00 95.25 82 LEU A CA 1
ATOM 650 C C . LEU A 1 82 ? -2.978 8.023 3.165 1.00 95.25 82 LEU A C 1
ATOM 652 O O . LEU A 1 82 ? -3.753 8.397 4.048 1.00 95.25 82 LEU A O 1
ATOM 656 N N . PHE A 1 83 ? -3.234 6.943 2.425 1.00 94.44 83 PHE A N 1
ATOM 657 C CA . PHE A 1 83 ? -4.463 6.162 2.554 1.00 94.44 83 PHE A CA 1
ATOM 658 C C . PHE A 1 83 ? -4.601 5.504 3.934 1.00 94.44 83 PHE A C 1
ATOM 660 O O . PHE A 1 83 ? -5.690 5.520 4.525 1.00 94.44 83 PHE A O 1
ATOM 667 N N . ILE A 1 84 ? -3.509 4.937 4.458 1.00 92.81 84 ILE A N 1
ATOM 668 C CA . ILE A 1 84 ? -3.461 4.327 5.792 1.00 92.81 84 ILE A CA 1
ATOM 669 C C . ILE A 1 84 ? -3.732 5.386 6.859 1.00 92.81 84 ILE A C 1
ATOM 671 O O . ILE A 1 84 ? -4.623 5.195 7.691 1.00 92.81 84 ILE A O 1
ATOM 675 N N . PHE A 1 85 ? -3.034 6.522 6.794 1.00 92.94 85 PHE A N 1
ATOM 676 C CA . PHE A 1 85 ? -3.197 7.619 7.744 1.00 92.94 85 PHE A CA 1
ATOM 677 C C . PHE A 1 85 ? -4.648 8.111 7.800 1.00 92.94 85 PHE A C 1
ATOM 679 O O . PHE A 1 85 ? -5.253 8.160 8.870 1.00 92.94 85 PHE A O 1
ATOM 686 N N . LEU A 1 86 ? -5.262 8.380 6.645 1.00 93.31 86 LEU A N 1
ATOM 687 C CA . LEU A 1 86 ? -6.659 8.822 6.561 1.00 93.31 86 LEU A CA 1
ATOM 688 C C . LEU A 1 86 ? -7.655 7.742 7.006 1.00 93.31 86 LEU A C 1
ATOM 690 O O . LEU A 1 86 ? -8.784 8.040 7.405 1.00 93.31 86 LEU A O 1
ATOM 694 N N . SER A 1 87 ? -7.282 6.467 6.897 1.00 89.50 87 SER A N 1
ATOM 695 C CA . SER A 1 87 ? -8.097 5.353 7.384 1.00 89.50 87 SER A CA 1
ATOM 696 C C . SER A 1 87 ? -8.074 5.243 8.900 1.00 89.50 87 SER A C 1
ATOM 698 O O . SER A 1 87 ? -9.150 5.097 9.479 1.00 89.50 87 SER A O 1
ATOM 700 N N . GLY A 1 88 ? -6.910 5.421 9.525 1.00 88.38 88 GLY A N 1
ATOM 701 C CA . GLY A 1 88 ? -6.793 5.570 10.976 1.00 88.38 88 GLY A CA 1
ATOM 702 C C . GLY A 1 88 ? -7.508 6.826 11.483 1.00 88.38 88 GLY A C 1
ATOM 703 O O . GLY A 1 88 ? -8.334 6.736 12.385 1.00 88.38 88 GLY A O 1
ATOM 704 N N . TYR A 1 89 ? -7.298 7.979 10.838 1.00 88.94 89 TYR A N 1
ATOM 705 C CA . TYR A 1 89 ? -7.966 9.237 11.194 1.00 88.94 89 TYR A CA 1
ATOM 706 C C . TYR A 1 89 ? -9.494 9.106 11.192 1.00 88.94 89 TYR A C 1
ATOM 708 O O . TYR A 1 89 ? -10.155 9.434 12.176 1.00 88.94 89 TYR A O 1
ATOM 716 N N . GLY A 1 90 ? -10.066 8.574 10.105 1.00 87.88 90 GLY A N 1
ATOM 717 C CA . GLY A 1 90 ? -11.511 8.371 10.008 1.00 87.88 90 GLY A CA 1
ATOM 718 C C . GLY A 1 90 ? -12.050 7.390 11.054 1.00 87.88 90 GLY A C 1
ATOM 719 O O . GLY A 1 90 ? -13.189 7.540 11.494 1.00 87.88 90 GLY A O 1
ATOM 720 N N . LEU A 1 91 ? -11.239 6.412 11.476 1.00 85.62 91 LEU A N 1
ATOM 721 C CA . LEU A 1 91 ? -11.604 5.515 12.566 1.00 85.62 91 LEU A CA 1
ATOM 722 C C . LEU A 1 91 ? -11.682 6.269 13.893 1.00 85.62 91 LEU A C 1
ATOM 724 O O . LEU A 1 91 ? -12.729 6.231 14.534 1.00 85.62 91 LEU A O 1
ATOM 728 N N . VAL A 1 92 ? -10.627 6.998 14.262 1.00 86.06 92 VAL A N 1
ATOM 729 C CA . VAL A 1 92 ? -10.587 7.792 15.500 1.00 86.06 92 VAL A CA 1
ATOM 730 C C . VAL A 1 92 ? -11.780 8.744 15.560 1.00 86.06 92 VAL A C 1
ATOM 732 O O . VAL A 1 92 ? -12.504 8.761 16.552 1.00 86.06 92 VAL A O 1
ATOM 735 N N . GLN A 1 93 ? -12.064 9.459 14.468 1.00 85.31 93 GLN A N 1
ATOM 736 C CA . GLN A 1 93 ? -13.231 10.340 14.393 1.00 85.31 93 GLN A CA 1
ATOM 737 C C . GLN A 1 93 ? -14.550 9.589 14.617 1.00 85.31 93 GLN A C 1
ATOM 739 O O . GLN A 1 93 ? -15.412 10.085 15.337 1.00 85.31 93 GLN A O 1
ATOM 744 N N . SER A 1 94 ? -14.719 8.383 14.063 1.00 83.12 94 SER A N 1
ATOM 745 C CA . SER A 1 94 ? -15.937 7.591 14.293 1.00 83.12 94 SER A CA 1
ATOM 746 C C . SER A 1 94 ? -16.105 7.158 15.755 1.00 83.12 94 SER A C 1
ATOM 748 O O . SER A 1 94 ? -17.215 7.225 16.279 1.00 83.12 94 SER A O 1
ATOM 750 N N . TYR A 1 95 ? -15.009 6.808 16.437 1.00 82.69 95 TYR A N 1
ATOM 751 C CA . TYR A 1 95 ? -15.021 6.407 17.848 1.00 82.69 95 TYR A CA 1
ATOM 752 C C . TYR A 1 95 ? -15.326 7.566 18.802 1.00 82.69 95 TYR A C 1
ATOM 754 O O . TYR A 1 95 ? -15.911 7.342 19.860 1.00 82.69 95 TYR A O 1
ATOM 762 N N . LEU A 1 96 ? -14.966 8.801 18.431 1.00 83.38 96 LEU A N 1
ATOM 763 C CA . LEU A 1 96 ? -15.321 9.996 19.205 1.00 83.38 96 LEU A CA 1
ATOM 764 C C . LEU A 1 96 ? -16.833 10.263 19.226 1.00 83.38 96 LEU A C 1
ATOM 766 O O . LEU A 1 96 ? -17.322 10.872 20.173 1.00 83.38 96 LEU A O 1
ATOM 770 N N . HIS A 1 97 ? -17.566 9.815 18.203 1.00 79.38 97 HIS A N 1
ATOM 771 C CA . HIS A 1 97 ? -19.011 10.030 18.094 1.00 79.38 97 HIS A CA 1
ATOM 772 C C . HIS A 1 97 ? -19.818 8.845 18.638 1.00 79.38 97 HIS A C 1
ATOM 774 O O . HIS A 1 97 ? -20.858 9.050 19.259 1.00 79.38 97 HIS A O 1
ATOM 780 N N . GLU A 1 98 ? -19.356 7.609 18.429 1.00 78.50 98 GLU A N 1
ATOM 781 C CA . GLU A 1 98 ? -20.058 6.407 18.880 1.00 78.50 98 GLU A CA 1
ATOM 782 C C . GLU A 1 98 ? -19.077 5.273 19.207 1.00 78.50 98 GLU A C 1
ATOM 784 O O . GLU A 1 98 ? -18.165 4.970 18.434 1.00 78.50 98 GLU A O 1
ATOM 789 N N . LYS A 1 99 ? -19.294 4.576 20.331 1.00 78.00 99 LYS A N 1
ATOM 790 C CA . LYS A 1 99 ? -18.531 3.363 20.653 1.00 78.00 99 LYS A CA 1
ATOM 791 C C . LYS A 1 99 ? -18.923 2.235 19.698 1.00 78.00 99 LYS A C 1
ATOM 793 O O . LYS A 1 99 ? -20.005 1.666 19.800 1.00 78.00 99 LYS A O 1
ATOM 798 N N . GLN A 1 100 ? -18.013 1.875 18.801 1.00 77.44 100 GLN A N 1
ATOM 799 C CA . GLN A 1 100 ? -18.203 0.778 17.854 1.00 77.44 100 GLN A CA 1
ATOM 800 C C . GLN A 1 100 ? -17.703 -0.553 18.439 1.00 77.44 100 GLN A C 1
ATOM 802 O O . GLN A 1 100 ? -16.623 -0.625 19.031 1.00 77.44 100 GLN A O 1
ATOM 807 N N . SER A 1 101 ? -18.467 -1.632 18.227 1.00 84.88 101 SER A N 1
ATOM 808 C CA . SER A 1 101 ? -18.023 -2.995 18.550 1.00 84.88 101 SER A CA 1
ATOM 809 C C . SER A 1 101 ? -16.857 -3.405 17.651 1.00 84.88 101 SER A C 1
ATOM 811 O O . SER A 1 101 ? -16.975 -3.388 16.424 1.00 84.88 101 SER A O 1
ATOM 813 N N . TYR A 1 102 ? -15.753 -3.826 18.269 1.00 80.62 102 TYR A N 1
ATOM 814 C CA . TYR A 1 102 ? -14.534 -4.253 17.585 1.00 80.62 102 TYR A CA 1
ATOM 815 C C . TYR A 1 102 ? -14.776 -5.369 16.564 1.00 80.62 102 TYR A C 1
ATOM 817 O O . TYR A 1 102 ? -14.388 -5.257 15.404 1.00 80.62 102 TYR A O 1
ATOM 825 N N . ILE A 1 103 ? -15.477 -6.429 16.975 1.00 84.38 103 ILE A N 1
ATOM 826 C CA . ILE A 1 103 ? -15.732 -7.590 16.115 1.00 84.38 103 ILE A CA 1
ATOM 827 C C . ILE A 1 103 ? -16.568 -7.181 14.903 1.00 84.38 103 ILE A C 1
ATOM 829 O O . ILE A 1 103 ? -16.246 -7.547 13.775 1.00 84.38 103 ILE A O 1
ATOM 833 N N . LYS A 1 104 ? -17.602 -6.357 15.120 1.00 86.81 104 LYS A N 1
ATOM 834 C CA . LYS A 1 104 ? -18.441 -5.834 14.035 1.00 86.81 104 LYS A CA 1
ATOM 835 C C . LYS A 1 104 ? -17.624 -4.965 13.076 1.00 86.81 104 LYS A C 1
ATOM 837 O O . LYS A 1 104 ? -17.796 -5.070 11.864 1.00 86.81 104 LYS A O 1
ATOM 842 N N . TYR A 1 105 ? -16.715 -4.146 13.607 1.00 85.81 105 TYR A N 1
ATOM 843 C CA . TYR A 1 105 ? -15.813 -3.315 12.817 1.00 85.81 105 TYR A CA 1
ATOM 844 C C . TYR A 1 105 ? -14.872 -4.151 11.937 1.00 85.81 105 TYR A C 1
ATOM 846 O O . TYR A 1 105 ? -14.850 -3.963 10.718 1.00 85.81 105 TYR A O 1
ATOM 854 N N . VAL A 1 106 ? -14.135 -5.097 12.527 1.00 87.00 106 VAL A N 1
ATOM 855 C CA . VAL A 1 106 ? -13.186 -5.953 11.795 1.00 87.00 106 VAL A CA 1
ATOM 856 C C . VAL A 1 106 ? -13.914 -6.810 10.763 1.00 87.00 106 VAL A C 1
ATOM 858 O O . VAL A 1 106 ? -13.486 -6.869 9.612 1.00 87.00 106 VAL A O 1
ATOM 861 N N . TYR A 1 107 ? -15.054 -7.402 11.126 1.00 89.62 107 TYR A N 1
ATOM 862 C CA . TYR A 1 107 ? -15.853 -8.212 10.208 1.00 89.62 107 TYR A CA 1
ATOM 863 C C . TYR A 1 107 ? -16.358 -7.401 9.006 1.00 89.62 107 TYR A C 1
ATOM 865 O O . TYR A 1 107 ? -16.219 -7.831 7.862 1.00 89.62 107 TYR A O 1
ATOM 873 N N . HIS A 1 108 ? -16.855 -6.181 9.230 1.00 88.69 108 HIS A N 1
ATOM 874 C CA . HIS A 1 108 ? -17.280 -5.294 8.141 1.00 88.69 108 HIS A CA 1
ATOM 875 C C . HIS A 1 108 ? -16.136 -4.955 7.178 1.00 88.69 108 HIS A C 1
ATOM 877 O O . HIS A 1 108 ? -16.341 -4.809 5.974 1.00 88.69 108 HIS A O 1
ATOM 883 N N . ARG A 1 109 ? -14.907 -4.821 7.689 1.00 88.44 109 ARG A N 1
ATOM 884 C CA . ARG A 1 109 ? -13.718 -4.598 6.857 1.00 88.44 109 ARG A CA 1
ATOM 885 C C . ARG A 1 109 ? -13.294 -5.856 6.107 1.00 88.44 109 ARG A C 1
ATOM 887 O O . ARG A 1 109 ? -12.997 -5.761 4.918 1.00 88.44 109 ARG A O 1
ATOM 894 N N . PHE A 1 110 ? -13.331 -7.011 6.766 1.00 90.50 110 PHE A N 1
ATOM 895 C CA . PHE A 1 110 ? -13.095 -8.312 6.147 1.00 90.50 110 PHE A CA 1
ATOM 896 C C . PHE A 1 110 ? -14.025 -8.527 4.947 1.00 90.50 110 PHE A C 1
ATOM 898 O O . PHE A 1 110 ? -13.550 -8.790 3.847 1.00 90.50 110 PHE A O 1
ATOM 905 N N . GLN A 1 111 ? -15.332 -8.298 5.116 1.00 93.50 111 GLN A N 1
ATOM 906 C CA . GLN A 1 111 ? -16.324 -8.449 4.045 1.00 93.50 111 GLN A CA 1
ATOM 907 C C . GLN A 1 111 ? -16.079 -7.532 2.841 1.00 93.50 111 GLN A C 1
ATOM 909 O O . GLN A 1 111 ? -16.511 -7.847 1.738 1.00 93.50 111 GLN A O 1
ATOM 914 N N . LYS A 1 112 ? -15.392 -6.400 3.029 1.00 88.81 112 LYS A N 1
ATOM 915 C CA . LYS A 1 112 ? -15.042 -5.491 1.930 1.00 88.81 112 LYS A CA 1
ATOM 916 C C . LYS A 1 112 ? -13.759 -5.889 1.207 1.00 88.81 112 LYS A C 1
ATOM 918 O O . LYS A 1 112 ? -13.675 -5.683 0.003 1.00 88.81 112 LYS A O 1
ATOM 923 N N . LEU A 1 113 ? -12.771 -6.422 1.925 1.00 91.38 113 LEU A N 1
ATOM 924 C CA . LEU A 1 113 ? -11.458 -6.765 1.368 1.00 91.38 113 LEU A CA 1
ATOM 925 C C . LEU A 1 113 ? -11.404 -8.177 0.782 1.00 91.38 113 LEU A C 1
ATOM 927 O O . LEU A 1 113 ? -10.768 -8.398 -0.244 1.00 91.38 113 LEU A O 1
ATOM 931 N N . TYR A 1 114 ? -12.053 -9.140 1.434 1.00 93.62 114 TYR A N 1
ATOM 932 C CA . TYR A 1 114 ? -11.937 -10.547 1.065 1.00 93.62 114 TYR A CA 1
ATOM 933 C C . TYR A 1 114 ? -12.481 -10.846 -0.343 1.00 93.62 114 TYR A C 1
ATOM 935 O O . TYR A 1 114 ? -11.775 -11.499 -1.111 1.00 93.62 114 TYR A O 1
ATOM 943 N N . PRO A 1 115 ? -13.658 -10.325 -0.761 1.00 94.81 115 PRO A N 1
ATOM 944 C CA . PRO A 1 115 ? -14.155 -10.566 -2.113 1.00 94.81 115 PRO A CA 1
ATOM 945 C C . PRO A 1 115 ? -13.226 -10.014 -3.196 1.00 94.81 115 PRO A C 1
ATOM 947 O O . PRO A 1 115 ? -13.003 -10.685 -4.200 1.00 94.81 115 PRO A O 1
ATOM 950 N N . SER A 1 116 ? -12.642 -8.826 -2.997 1.00 93.62 116 SER A N 1
ATOM 951 C CA . SER A 1 116 ? -11.735 -8.249 -3.994 1.00 93.62 116 SER A CA 1
ATOM 952 C C . SER A 1 116 ? -10.418 -9.021 -4.090 1.00 93.62 116 SER A C 1
ATOM 954 O O . SER A 1 116 ? -9.885 -9.159 -5.188 1.00 93.62 116 SER A O 1
ATOM 956 N N . LEU A 1 117 ? -9.923 -9.580 -2.979 1.00 93.75 117 LEU A N 1
ATOM 957 C CA . LEU A 1 117 ? -8.765 -10.475 -2.986 1.00 93.75 117 LEU A CA 1
ATOM 958 C C . LEU A 1 117 ? -9.053 -11.768 -3.761 1.00 93.75 117 LEU A C 1
ATOM 960 O O . LEU A 1 117 ? -8.251 -12.165 -4.602 1.00 93.75 117 LEU A O 1
ATOM 964 N N . VAL A 1 118 ? -10.203 -12.406 -3.523 1.00 94.31 118 VAL A N 1
ATOM 965 C CA . VAL A 1 118 ? -10.601 -13.621 -4.257 1.00 94.31 118 VAL A CA 1
ATOM 966 C C . VAL A 1 118 ? -10.723 -13.331 -5.752 1.00 94.31 118 VAL A C 1
ATOM 968 O O . VAL A 1 118 ? -10.187 -14.077 -6.568 1.00 94.31 118 VAL A O 1
ATOM 971 N N . VAL A 1 119 ? -11.361 -12.217 -6.119 1.00 94.94 119 VAL A N 1
ATOM 972 C CA . VAL A 1 119 ? -11.458 -11.774 -7.516 1.00 94.94 119 VAL A CA 1
ATOM 973 C C . VAL A 1 119 ? -10.071 -11.540 -8.124 1.00 94.94 119 VAL A C 1
ATOM 975 O O . VAL A 1 119 ? -9.825 -11.976 -9.245 1.00 94.94 119 VAL A O 1
ATOM 978 N N . ALA A 1 120 ? -9.135 -10.931 -7.390 1.00 92.88 120 ALA A N 1
ATOM 979 C CA . ALA A 1 120 ? -7.760 -10.749 -7.856 1.00 92.88 120 ALA A CA 1
ATOM 980 C C . ALA A 1 120 ? -7.031 -12.087 -8.087 1.00 92.88 120 ALA A C 1
ATOM 982 O O . ALA A 1 120 ? -6.343 -12.233 -9.096 1.00 92.88 120 ALA A O 1
ATOM 983 N N . ILE A 1 121 ? -7.223 -13.077 -7.207 1.00 93.00 121 ILE A N 1
ATOM 984 C CA . ILE A 1 121 ? -6.679 -14.436 -7.377 1.00 93.00 121 ILE A CA 1
ATOM 985 C C . ILE A 1 121 ? -7.265 -15.118 -8.613 1.00 93.00 121 ILE A C 1
ATOM 987 O O . ILE A 1 121 ? -6.518 -15.705 -9.393 1.00 93.00 121 ILE A O 1
ATOM 991 N N . LEU A 1 122 ? -8.575 -14.997 -8.841 1.00 93.62 122 LEU A N 1
ATOM 992 C CA . LEU A 1 122 ? -9.219 -15.525 -10.045 1.00 93.62 122 LEU A CA 1
ATOM 993 C C . LEU A 1 122 ? -8.650 -14.881 -11.314 1.00 93.62 122 LEU A C 1
ATOM 995 O O . LEU A 1 122 ? -8.274 -15.598 -12.238 1.00 93.62 122 LEU A O 1
ATOM 999 N N . PHE A 1 123 ? -8.524 -13.551 -11.349 1.00 93.75 123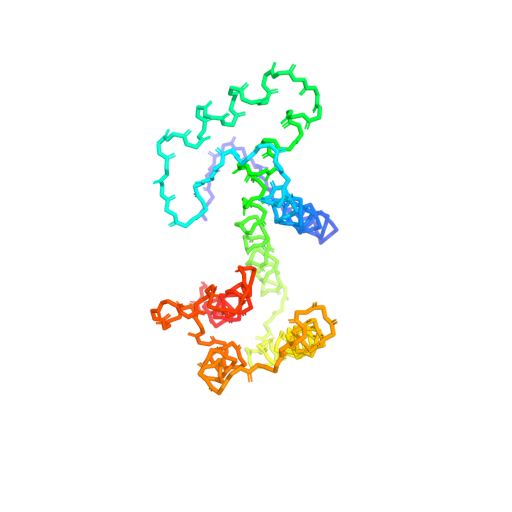 PHE A N 1
ATOM 1000 C CA . PHE A 1 123 ? -7.921 -12.851 -12.485 1.00 93.75 123 PHE A CA 1
ATOM 1001 C C . PHE A 1 123 ? -6.469 -13.252 -12.719 1.00 93.75 123 PHE A C 1
ATOM 1003 O O . PHE A 1 123 ? -6.075 -13.426 -13.868 1.00 93.75 123 PHE A O 1
ATOM 1010 N N . TYR A 1 124 ? -5.689 -13.442 -11.655 1.00 92.12 124 TYR A N 1
ATOM 1011 C CA . TYR A 1 124 ? -4.324 -13.939 -11.769 1.00 92.12 124 TYR A CA 1
ATOM 1012 C C . TYR A 1 124 ? -4.290 -15.341 -12.396 1.00 92.12 124 TYR A C 1
ATOM 1014 O O . TYR A 1 124 ? -3.548 -15.563 -13.345 1.00 92.12 124 TYR A O 1
ATOM 1022 N N . MET A 1 125 ? -5.137 -16.271 -11.941 1.00 91.75 125 MET A N 1
ATOM 1023 C CA . MET A 1 125 ? -5.205 -17.617 -12.527 1.00 91.75 125 MET A CA 1
ATOM 1024 C C . MET A 1 125 ? -5.627 -17.590 -14.001 1.00 91.75 125 MET A C 1
ATOM 1026 O O . MET A 1 125 ? -5.057 -18.312 -14.814 1.00 91.75 125 MET A O 1
ATOM 1030 N N . ILE A 1 126 ? -6.596 -16.741 -14.357 1.00 94.06 126 ILE A N 1
ATOM 1031 C CA . ILE A 1 126 ? -7.008 -16.528 -15.752 1.00 94.06 126 ILE A CA 1
ATOM 1032 C C . ILE A 1 126 ? -5.826 -15.983 -16.565 1.00 94.06 126 ILE A C 1
ATOM 1034 O O . ILE A 1 126 ? -5.530 -16.497 -17.639 1.00 94.06 126 ILE A O 1
ATOM 1038 N N . TYR A 1 127 ? -5.118 -14.976 -16.057 1.00 91.81 127 TYR A N 1
ATOM 1039 C CA . TYR A 1 127 ? -3.955 -14.405 -16.731 1.00 91.81 127 TYR A CA 1
ATOM 1040 C C . TYR A 1 127 ? -2.855 -15.450 -16.978 1.00 91.81 127 TYR A C 1
ATOM 1042 O O . TYR A 1 127 ? -2.350 -15.554 -18.094 1.00 91.81 127 TYR A O 1
ATOM 1050 N N . GLU A 1 128 ? -2.527 -16.268 -15.979 1.00 90.56 128 GLU A N 1
ATOM 1051 C CA . GLU A 1 128 ? -1.533 -17.340 -16.110 1.00 90.56 128 GLU A CA 1
ATOM 1052 C C . GLU A 1 128 ? -1.905 -18.333 -17.224 1.00 90.56 128 GLU A C 1
ATOM 1054 O O . GLU A 1 128 ? -1.101 -18.607 -18.118 1.00 90.56 128 GLU A O 1
ATOM 1059 N N . VAL A 1 129 ? -3.154 -18.806 -17.232 1.00 94.00 129 VAL A N 1
ATOM 1060 C CA . VAL A 1 129 ? -3.610 -19.809 -18.204 1.00 94.00 129 VAL A CA 1
ATOM 1061 C C . VAL A 1 129 ? -3.718 -19.233 -19.614 1.00 94.00 129 VAL A C 1
ATOM 1063 O O . VAL A 1 129 ? -3.272 -19.867 -20.567 1.00 94.00 129 VAL A O 1
ATOM 1066 N N . PHE A 1 130 ? -4.310 -18.047 -19.768 1.00 95.06 130 PHE A N 1
ATOM 1067 C CA . PHE A 1 130 ? -4.660 -17.511 -21.086 1.00 95.06 130 PHE A CA 1
ATOM 1068 C C . PHE A 1 130 ? -3.586 -16.606 -21.693 1.00 95.06 130 PHE A C 1
ATOM 1070 O O . PHE A 1 130 ? -3.394 -16.633 -22.904 1.00 95.06 130 PHE A O 1
ATOM 1077 N N . ALA A 1 131 ? -2.893 -15.796 -20.889 1.00 92.38 131 ALA A N 1
ATOM 1078 C CA . ALA A 1 131 ? -1.849 -14.906 -21.397 1.00 92.38 131 ALA A CA 1
ATOM 1079 C C . ALA A 1 131 ? -0.485 -15.602 -21.394 1.00 92.38 131 ALA A C 1
ATOM 1081 O O . ALA A 1 131 ? 0.221 -15.596 -22.402 1.00 92.38 131 ALA A O 1
ATOM 1082 N N . MET A 1 132 ? -0.136 -16.258 -20.284 1.00 90.31 132 MET A N 1
ATOM 1083 C CA . MET A 1 132 ? 1.174 -16.899 -20.121 1.00 90.31 132 MET A CA 1
ATOM 1084 C C . MET A 1 132 ? 1.202 -18.360 -20.589 1.00 90.31 132 MET A C 1
ATOM 1086 O O . MET A 1 132 ? 2.272 -18.964 -20.617 1.00 90.31 132 MET A O 1
ATOM 1090 N N . HIS A 1 133 ? 0.054 -18.917 -20.996 1.00 91.19 133 HIS A N 1
ATOM 1091 C CA . HIS A 1 133 ? -0.084 -20.297 -21.480 1.00 91.19 133 HIS A CA 1
ATOM 1092 C C . HIS A 1 133 ? 0.474 -21.339 -20.494 1.00 91.19 133 HIS A C 1
ATOM 1094 O O . HIS A 1 133 ? 0.988 -22.385 -20.897 1.00 91.19 133 HIS A O 1
ATOM 1100 N N . GLN A 1 134 ? 0.375 -21.059 -19.192 1.00 89.19 134 GLN A N 1
ATOM 1101 C CA . GLN A 1 134 ? 0.887 -21.918 -18.129 1.00 89.19 134 GLN A CA 1
ATOM 1102 C C . GLN A 1 134 ? -0.146 -22.102 -17.019 1.00 89.19 134 GLN A C 1
ATOM 1104 O O . GLN A 1 134 ? -0.938 -21.216 -16.710 1.00 89.19 134 GLN A O 1
ATOM 1109 N N . PHE A 1 135 ? -0.132 -23.272 -16.385 1.00 86.44 135 PHE A N 1
ATOM 1110 C CA . PHE A 1 135 ? -0.899 -23.476 -15.161 1.00 86.44 135 PHE A CA 1
ATOM 1111 C C . PHE A 1 135 ? -0.080 -23.022 -13.949 1.00 86.44 135 PHE A C 1
ATOM 1113 O O . PHE A 1 135 ? 1.129 -23.282 -13.909 1.00 86.44 135 PHE A O 1
ATOM 1120 N N . PRO A 1 136 ? -0.716 -22.399 -12.937 1.00 82.31 136 PRO A N 1
ATOM 1121 C CA . PRO A 1 136 ? -0.044 -22.075 -11.690 1.00 82.31 136 PRO A CA 1
ATOM 1122 C C . PRO A 1 136 ? 0.581 -23.332 -11.082 1.00 82.31 136 PRO A C 1
ATOM 1124 O O . PRO A 1 136 ? -0.086 -24.350 -10.880 1.00 82.31 136 PRO A O 1
ATOM 1127 N N . LYS A 1 137 ? 1.879 -23.264 -10.805 1.00 86.50 137 LYS A N 1
ATOM 1128 C CA . LYS A 1 137 ? 2.625 -24.353 -10.176 1.00 86.50 137 LYS A CA 1
ATOM 1129 C C . LYS A 1 137 ? 2.165 -24.546 -8.726 1.00 86.50 137 LYS A C 1
ATOM 1131 O O . LYS A 1 137 ? 1.738 -23.607 -8.064 1.00 86.50 137 LYS A O 1
ATOM 1136 N N . TRP A 1 138 ? 2.283 -25.766 -8.203 1.00 86.50 138 TRP A N 1
ATOM 1137 C CA . TRP A 1 138 ? 1.842 -26.107 -6.840 1.00 86.50 138 TRP A CA 1
ATOM 1138 C C . TRP A 1 138 ? 2.580 -25.334 -5.727 1.00 86.50 138 TRP A C 1
ATOM 1140 O O . TRP A 1 138 ? 2.047 -25.158 -4.633 1.00 86.50 138 TRP A O 1
ATOM 1150 N N . ASP A 1 139 ? 3.783 -24.835 -6.002 1.00 87.12 139 ASP A N 1
ATOM 1151 C CA . ASP A 1 139 ? 4.610 -24.035 -5.089 1.00 87.12 139 ASP A CA 1
ATOM 1152 C C . ASP A 1 139 ? 4.040 -22.635 -4.789 1.00 87.12 139 ASP A C 1
ATOM 1154 O O . ASP A 1 139 ? 4.423 -22.022 -3.789 1.00 87.12 139 ASP A O 1
ATOM 1158 N N . ILE A 1 140 ? 3.087 -22.140 -5.588 1.00 88.62 140 ILE A N 1
ATOM 1159 C CA . ILE A 1 140 ? 2.408 -20.859 -5.345 1.00 88.62 140 ILE A CA 1
ATOM 1160 C C . ILE A 1 140 ? 1.319 -20.958 -4.267 1.00 88.62 140 ILE A C 1
ATOM 1162 O O . ILE A 1 140 ? 0.910 -19.947 -3.695 1.00 88.62 140 ILE A O 1
ATOM 1166 N N . ILE A 1 141 ? 0.845 -22.166 -3.945 1.00 90.38 141 ILE A N 1
ATOM 1167 C CA . ILE A 1 141 ? -0.273 -22.369 -3.010 1.00 90.38 141 ILE A CA 1
ATOM 1168 C C . ILE A 1 141 ? 0.017 -21.776 -1.624 1.00 90.38 141 ILE A C 1
ATOM 1170 O O . ILE A 1 141 ? -0.826 -21.025 -1.128 1.00 90.38 141 ILE A O 1
ATOM 1174 N N . PRO A 1 142 ? 1.193 -21.998 -1.001 1.00 91.25 142 PRO A N 1
ATOM 1175 C CA . PRO A 1 142 ? 1.544 -21.329 0.250 1.00 91.25 142 PRO A CA 1
ATOM 1176 C C . PRO A 1 142 ? 1.494 -19.798 0.157 1.00 91.25 142 PRO A C 1
ATOM 1178 O O . PRO A 1 142 ? 1.163 -19.137 1.140 1.00 91.25 142 PRO A O 1
ATOM 1181 N N . ASN A 1 143 ? 1.792 -19.221 -1.012 1.00 91.38 143 ASN A N 1
ATOM 1182 C CA . ASN A 1 143 ? 1.721 -17.776 -1.219 1.00 91.38 143 ASN A CA 1
ATOM 1183 C C . ASN A 1 143 ? 0.264 -17.306 -1.221 1.00 91.38 143 ASN A C 1
ATOM 1185 O O . ASN A 1 143 ? -0.063 -16.349 -0.521 1.00 91.38 143 ASN A O 1
ATOM 1189 N N . PHE A 1 144 ? -0.630 -17.996 -1.935 1.00 92.62 144 PHE A N 1
ATOM 1190 C CA . PHE A 1 144 ? -2.061 -17.683 -1.890 1.00 92.62 144 PHE A CA 1
ATOM 1191 C C . PHE A 1 144 ? -2.640 -17.845 -0.491 1.00 92.62 144 PHE A C 1
ATOM 1193 O O . PHE A 1 144 ? -3.355 -16.958 -0.033 1.00 92.62 144 PHE A O 1
ATOM 1200 N N . LEU A 1 145 ? -2.293 -18.921 0.219 1.00 93.50 145 LEU A N 1
ATOM 1201 C CA . LEU A 1 145 ? -2.740 -19.136 1.595 1.00 93.50 145 LEU A CA 1
ATOM 1202 C C . LEU A 1 145 ? -2.284 -18.003 2.517 1.00 93.50 145 LEU A C 1
ATOM 1204 O O . LEU A 1 145 ? -3.082 -17.512 3.314 1.00 93.50 145 LEU A O 1
ATOM 1208 N N . ALA A 1 146 ? -1.044 -17.529 2.375 1.00 93.38 146 ALA A N 1
ATOM 1209 C CA . ALA A 1 146 ? -0.551 -16.391 3.144 1.00 93.38 146 ALA A CA 1
ATOM 1210 C C . ALA A 1 146 ? -1.365 -15.109 2.881 1.00 93.38 146 ALA A C 1
ATOM 1212 O O . ALA A 1 146 ? -1.656 -14.361 3.810 1.00 93.38 146 ALA A O 1
ATOM 1213 N N . HIS A 1 147 ? -1.789 -14.860 1.639 1.00 93.56 147 HIS A N 1
ATOM 1214 C CA . HIS A 1 147 ? -2.630 -13.703 1.312 1.00 93.56 147 HIS A CA 1
ATOM 1215 C C . HIS A 1 147 ? -4.080 -13.883 1.781 1.00 93.56 147 HIS A C 1
ATOM 1217 O O . HIS A 1 147 ? -4.642 -12.965 2.371 1.00 93.56 147 HIS A O 1
ATOM 1223 N N . LEU A 1 148 ? -4.667 -15.067 1.582 1.00 93.62 148 LEU A N 1
ATOM 1224 C CA . LEU A 1 148 ? -6.038 -15.404 1.992 1.00 93.62 148 LEU A CA 1
ATOM 1225 C C . LEU A 1 148 ? -6.218 -15.383 3.513 1.00 93.62 148 LEU A C 1
ATOM 1227 O O . LEU A 1 148 ? -7.294 -15.058 4.004 1.00 93.62 148 LEU A O 1
ATOM 1231 N N . THR A 1 149 ? -5.166 -15.713 4.261 1.00 93.25 149 THR A N 1
ATOM 1232 C CA . THR A 1 149 ? -5.140 -15.613 5.728 1.00 93.25 149 THR A CA 1
ATOM 1233 C C . THR A 1 149 ? -4.690 -14.238 6.223 1.00 93.25 149 THR A C 1
ATOM 1235 O O . THR A 1 149 ? -4.631 -14.022 7.430 1.00 93.25 149 THR A O 1
ATOM 1238 N N . PHE A 1 150 ? -4.374 -13.306 5.315 1.00 93.19 150 PHE A N 1
ATOM 1239 C CA . PHE A 1 150 ? -3.820 -11.985 5.618 1.00 93.19 150 PHE A CA 1
ATOM 1240 C C . PHE A 1 150 ? -2.534 -12.018 6.465 1.00 93.19 150 PHE A C 1
ATOM 1242 O O . PHE A 1 150 ? -2.291 -11.132 7.282 1.00 93.19 150 PHE A O 1
ATOM 1249 N N . THR A 1 151 ? -1.690 -13.032 6.272 1.00 93.19 151 THR A N 1
ATOM 1250 C CA . THR A 1 151 ? -0.407 -13.222 6.974 1.00 93.19 151 THR A CA 1
ATOM 1251 C C . THR A 1 151 ? 0.815 -12.942 6.094 1.00 93.19 151 THR A C 1
ATOM 1253 O O . THR A 1 151 ? 1.945 -12.997 6.578 1.00 93.19 151 THR A O 1
ATOM 1256 N N . ALA A 1 152 ? 0.630 -12.592 4.816 1.00 91.81 152 ALA A N 1
ATOM 1257 C CA . ALA A 1 152 ? 1.720 -12.484 3.840 1.00 91.81 152 ALA A CA 1
ATOM 1258 C C . ALA A 1 152 ? 2.817 -11.473 4.215 1.00 91.81 152 ALA A C 1
ATOM 1260 O O . ALA A 1 152 ? 3.974 -11.676 3.863 1.00 91.81 152 ALA A O 1
ATOM 1261 N N . THR A 1 153 ? 2.486 -10.407 4.942 1.00 90.94 153 THR A N 1
ATOM 1262 C CA . THR A 1 153 ? 3.453 -9.400 5.423 1.00 90.94 153 THR A CA 1
ATOM 1263 C C . THR A 1 153 ? 4.213 -9.823 6.680 1.00 90.94 153 THR A C 1
ATOM 1265 O O . THR A 1 153 ? 5.236 -9.222 6.986 1.00 90.94 153 THR A O 1
ATOM 1268 N N . LEU A 1 154 ? 3.742 -10.846 7.400 1.00 89.81 154 LEU A N 1
ATOM 1269 C CA . LEU A 1 154 ? 4.418 -11.401 8.582 1.00 89.81 154 LEU A CA 1
ATOM 1270 C C . LEU A 1 154 ? 5.412 -12.501 8.203 1.00 89.81 154 LEU A C 1
ATOM 1272 O O . LEU A 1 154 ? 6.349 -12.781 8.946 1.00 89.81 154 LEU A O 1
ATOM 1276 N N . LEU A 1 155 ? 5.193 -13.139 7.053 1.00 88.94 155 LEU A N 1
ATOM 1277 C CA . LEU A 1 155 ? 6.040 -14.207 6.550 1.00 88.94 155 LEU A CA 1
ATOM 1278 C C . LEU A 1 155 ? 7.132 -13.632 5.633 1.00 88.94 155 LEU A C 1
ATOM 1280 O O . LEU A 1 155 ? 6.825 -12.864 4.714 1.00 88.94 155 LEU A O 1
ATOM 1284 N N . PRO A 1 156 ? 8.404 -14.023 5.825 1.00 83.81 156 PRO A N 1
ATOM 1285 C CA . PRO A 1 156 ? 9.498 -13.509 5.015 1.00 83.81 156 PRO A CA 1
ATOM 1286 C C . PRO A 1 156 ? 9.281 -13.859 3.538 1.00 83.81 156 PRO A C 1
ATOM 1288 O O . PRO A 1 156 ? 8.887 -14.976 3.198 1.00 83.81 156 PRO A O 1
ATOM 1291 N N . PHE A 1 157 ? 9.523 -12.881 2.663 1.00 82.12 157 PHE A N 1
ATOM 1292 C CA . PHE A 1 157 ? 9.402 -12.982 1.200 1.00 82.12 157 PHE A CA 1
ATOM 1293 C C . PHE A 1 157 ? 7.993 -13.258 0.652 1.00 82.12 157 PHE A C 1
ATOM 1295 O O . PHE A 1 157 ? 7.828 -13.335 -0.563 1.00 82.12 157 PHE A O 1
ATOM 1302 N N . LYS A 1 158 ? 6.955 -13.373 1.494 1.00 84.50 158 LYS A N 1
ATOM 1303 C CA . LYS A 1 158 ? 5.597 -13.696 1.026 1.00 84.50 158 LYS A CA 1
ATOM 1304 C C . LYS A 1 158 ? 4.787 -12.480 0.593 1.00 84.50 158 LYS A C 1
ATOM 1306 O O . LYS A 1 158 ? 3.948 -12.636 -0.289 1.00 84.50 158 LYS A O 1
ATOM 1311 N N . GLY A 1 159 ? 5.062 -11.286 1.119 1.00 80.31 159 GLY A N 1
ATOM 1312 C CA . GLY A 1 159 ? 4.279 -10.081 0.816 1.00 80.31 159 GLY A CA 1
ATOM 1313 C C . GLY A 1 159 ? 4.182 -9.755 -0.679 1.00 80.31 159 GLY A C 1
ATOM 1314 O O . GLY A 1 159 ? 3.102 -9.456 -1.166 1.00 80.31 159 GLY A O 1
ATOM 1315 N N . GLN A 1 160 ? 5.285 -9.872 -1.420 1.00 82.81 160 GLN A N 1
ATOM 1316 C CA . GLN A 1 160 ? 5.342 -9.554 -2.858 1.00 82.81 160 GLN A CA 1
ATOM 1317 C C . GLN A 1 160 ? 5.440 -10.811 -3.742 1.00 82.81 160 GLN A C 1
ATOM 1319 O O . GLN A 1 160 ? 5.782 -10.727 -4.915 1.00 82.81 160 GLN A O 1
ATOM 1324 N N . SER A 1 161 ? 5.167 -11.993 -3.176 1.00 81.38 161 SER A N 1
ATOM 1325 C CA . SER A 1 161 ? 5.474 -13.287 -3.811 1.00 81.38 161 SER A CA 1
ATOM 1326 C C . SER A 1 161 ? 4.576 -13.678 -4.985 1.00 81.38 161 SER A C 1
ATOM 1328 O O . SER A 1 161 ? 4.973 -14.516 -5.787 1.00 81.38 161 SER A O 1
ATOM 1330 N N . VAL A 1 162 ? 3.366 -13.118 -5.068 1.00 82.56 162 VAL A N 1
ATOM 1331 C CA . VAL A 1 162 ? 2.424 -13.380 -6.171 1.00 82.56 162 VAL A CA 1
ATOM 1332 C C . VAL A 1 162 ? 2.363 -12.181 -7.105 1.00 82.56 162 VAL A C 1
ATOM 1334 O O . VAL A 1 162 ? 2.532 -12.300 -8.313 1.00 82.56 162 VAL A O 1
ATOM 1337 N N . ASN A 1 163 ? 2.109 -11.006 -6.536 1.00 83.94 163 ASN A N 1
ATOM 1338 C CA . ASN A 1 163 ? 1.991 -9.763 -7.272 1.00 83.94 163 ASN A CA 1
ATOM 1339 C C . ASN A 1 163 ? 2.379 -8.607 -6.345 1.00 83.94 163 ASN A C 1
ATOM 1341 O O . ASN A 1 163 ? 1.994 -8.616 -5.175 1.00 83.94 163 ASN A O 1
ATOM 1345 N N . GLY A 1 164 ? 3.124 -7.629 -6.871 1.00 81.88 164 GLY A N 1
ATOM 1346 C CA . GLY A 1 164 ? 3.684 -6.514 -6.100 1.00 81.88 164 GLY A CA 1
ATOM 1347 C C . GLY A 1 164 ? 2.662 -5.881 -5.147 1.00 81.88 164 GLY A C 1
ATOM 1348 O O . GLY A 1 164 ? 2.824 -6.021 -3.947 1.00 81.88 164 GLY A O 1
ATOM 1349 N N . PRO A 1 165 ? 1.568 -5.269 -5.626 1.00 86.94 165 PRO A N 1
ATOM 1350 C CA . PRO A 1 165 ? 0.508 -4.680 -4.798 1.00 86.94 165 PRO A CA 1
ATOM 1351 C C . PRO A 1 165 ? -0.139 -5.539 -3.700 1.00 86.94 165 PRO A C 1
ATOM 1353 O O . PRO A 1 165 ? -0.781 -4.989 -2.804 1.00 86.94 165 PRO A O 1
ATOM 1356 N N . TRP A 1 166 ? -0.071 -6.871 -3.765 1.00 90.19 166 TRP A N 1
ATOM 1357 C CA . TRP A 1 166 ? -0.932 -7.724 -2.939 1.00 90.19 166 TRP A CA 1
ATOM 1358 C C . TRP A 1 166 ? -0.553 -7.759 -1.458 1.00 90.19 166 TRP A C 1
ATOM 1360 O O . TRP A 1 166 ? -1.424 -8.034 -0.624 1.00 90.19 166 TRP A O 1
ATOM 1370 N N . TRP A 1 167 ? 0.685 -7.392 -1.107 1.00 92.00 167 TRP A N 1
ATOM 1371 C CA . TRP A 1 167 ? 1.102 -7.231 0.291 1.00 92.00 167 TRP A CA 1
ATOM 1372 C C . TRP A 1 167 ? 0.147 -6.306 1.061 1.00 92.00 167 TRP A C 1
ATOM 1374 O O . TRP A 1 167 ? -0.097 -6.512 2.255 1.00 92.00 167 TRP A O 1
ATOM 1384 N N . PHE A 1 168 ? -0.439 -5.318 0.371 1.00 91.44 168 PHE A N 1
ATOM 1385 C CA . PHE A 1 168 ? -1.302 -4.310 0.970 1.00 91.44 168 PHE A CA 1
ATOM 1386 C C . PHE A 1 168 ? -2.553 -4.916 1.614 1.00 91.44 168 PHE A C 1
ATOM 1388 O O . PHE A 1 168 ? -2.956 -4.451 2.675 1.00 91.44 168 PHE A O 1
ATOM 1395 N N . TYR A 1 169 ? -3.129 -5.983 1.042 1.00 92.00 169 TYR A N 1
ATOM 1396 C CA . TYR A 1 169 ? -4.287 -6.676 1.623 1.00 92.00 169 TYR A CA 1
ATOM 1397 C C . TYR A 1 169 ? -4.002 -7.185 3.037 1.00 92.00 169 TYR A C 1
ATOM 1399 O O . TYR A 1 169 ? -4.814 -6.993 3.943 1.00 92.00 169 TYR A O 1
ATOM 1407 N N . SER A 1 170 ? -2.833 -7.801 3.231 1.00 92.69 170 SER A N 1
ATOM 1408 C CA . SER A 1 170 ? -2.414 -8.300 4.543 1.00 92.69 170 SER A CA 1
ATOM 1409 C C . SER A 1 170 ? -2.093 -7.144 5.488 1.00 92.69 170 SER A C 1
ATOM 1411 O O . SER A 1 170 ? -2.583 -7.125 6.615 1.00 92.69 170 SER A O 1
ATOM 1413 N N . ALA A 1 171 ? -1.352 -6.137 5.012 1.00 92.00 171 ALA A N 1
ATOM 1414 C CA . ALA A 1 171 ? -0.983 -4.976 5.820 1.00 92.00 171 ALA A CA 1
ATOM 1415 C C . ALA A 1 171 ? -2.203 -4.205 6.342 1.00 92.00 171 ALA A C 1
ATOM 1417 O O . ALA A 1 171 ? -2.299 -3.933 7.537 1.00 92.00 171 ALA A O 1
ATOM 1418 N N . ILE A 1 172 ? -3.160 -3.864 5.473 1.00 90.12 172 ILE A N 1
ATOM 1419 C CA . ILE A 1 172 ? -4.324 -3.069 5.879 1.00 90.12 172 ILE A CA 1
ATOM 1420 C C . ILE A 1 172 ? -5.232 -3.844 6.836 1.00 90.12 172 ILE A C 1
ATOM 1422 O O . ILE A 1 172 ? -5.774 -3.262 7.775 1.00 90.12 172 ILE A O 1
ATOM 1426 N N . PHE A 1 173 ? -5.371 -5.158 6.634 1.00 90.94 173 PHE A N 1
ATOM 1427 C CA . PHE A 1 173 ? -6.153 -5.998 7.530 1.00 90.94 173 PHE A CA 1
ATOM 1428 C C . PHE A 1 173 ? -5.501 -6.083 8.914 1.00 90.94 173 PHE A C 1
ATOM 1430 O O . PHE A 1 173 ? -6.182 -5.866 9.912 1.00 90.94 173 PHE A O 1
ATOM 1437 N N . GLN A 1 174 ? -4.181 -6.284 8.981 1.00 91.12 174 GLN A N 1
ATOM 1438 C CA . GLN A 1 174 ? -3.415 -6.271 10.235 1.00 91.12 174 GLN A CA 1
ATOM 1439 C C . GLN A 1 174 ? -3.513 -4.923 10.963 1.00 91.12 174 GLN A C 1
ATOM 1441 O O . GLN A 1 174 ? -3.687 -4.887 12.180 1.00 91.12 174 GLN A O 1
ATOM 1446 N N . LEU A 1 175 ? -3.492 -3.804 10.233 1.00 87.25 175 LEU A N 1
ATOM 1447 C CA . LEU A 1 175 ? -3.679 -2.474 10.819 1.00 87.25 175 LEU A CA 1
ATOM 1448 C C . LEU A 1 175 ? -5.068 -2.286 11.443 1.00 87.25 175 LEU A C 1
ATOM 1450 O O . LEU A 1 175 ? -5.189 -1.565 12.431 1.00 87.25 175 LEU A O 1
ATOM 1454 N N . PHE A 1 176 ? -6.115 -2.949 10.938 1.00 84.06 176 PHE A N 1
ATOM 1455 C CA . PHE A 1 176 ? -7.435 -2.899 11.577 1.00 84.06 176 PHE A CA 1
ATOM 1456 C C . PHE A 1 176 ? -7.469 -3.562 12.952 1.00 84.06 176 PHE A C 1
ATOM 1458 O O . PHE A 1 176 ? -8.246 -3.110 13.792 1.00 84.06 176 PHE A O 1
ATOM 1465 N N . TYR A 1 177 ? -6.625 -4.569 13.201 1.00 80.06 177 TYR A N 1
ATOM 1466 C CA . TYR A 1 177 ? -6.437 -5.093 14.555 1.00 80.06 177 TYR A CA 1
ATOM 1467 C C . TYR A 1 177 ? -5.794 -4.027 15.443 1.00 80.06 177 TYR A C 1
ATOM 1469 O O . TYR A 1 177 ? -6.282 -3.775 16.538 1.00 80.06 177 TYR A O 1
ATOM 1477 N N . TYR A 1 178 ? -4.746 -3.353 14.959 1.00 77.62 178 TYR A N 1
ATOM 1478 C CA . TYR A 1 178 ? -3.990 -2.383 15.755 1.00 77.62 178 TYR A CA 1
ATOM 1479 C C . TYR A 1 178 ? -4.779 -1.107 16.087 1.00 77.62 178 TYR A C 1
ATOM 1481 O O . TYR A 1 178 ? -4.785 -0.668 17.235 1.00 77.62 178 TYR A O 1
ATOM 1489 N N . PHE A 1 179 ? -5.495 -0.536 15.114 1.00 72.19 179 PHE A N 1
ATOM 1490 C CA . PHE A 1 179 ? -6.187 0.746 15.284 1.00 72.19 179 PHE A CA 1
ATOM 1491 C C . PHE A 1 179 ? -7.298 0.749 16.342 1.00 72.19 179 PHE A C 1
ATOM 1493 O O . PHE A 1 179 ? -7.752 1.819 16.727 1.00 72.19 179 PHE A O 1
ATOM 1500 N N . HIS A 1 180 ? -7.769 -0.411 16.796 1.00 64.12 180 HIS A N 1
ATOM 1501 C CA . HIS A 1 180 ? -8.740 -0.471 17.887 1.00 64.12 180 HIS A CA 1
ATOM 1502 C C . HIS A 1 180 ? -8.100 -0.332 19.275 1.00 64.12 180 HIS A C 1
ATOM 1504 O O . HIS A 1 180 ? -8.739 0.173 20.193 1.00 64.12 180 HIS A O 1
ATOM 1510 N N . TYR A 1 181 ? -6.857 -0.788 19.436 1.00 55.28 181 TYR A N 1
ATOM 1511 C CA . TYR A 1 181 ? -6.150 -0.777 20.721 1.00 55.28 181 TYR A CA 1
ATOM 1512 C C . TYR A 1 181 ? -5.398 0.542 20.991 1.00 55.28 181 TYR A C 1
ATOM 1514 O O . TYR A 1 181 ? -4.671 0.623 21.980 1.00 55.28 181 TYR A O 1
ATOM 1522 N N . SER A 1 182 ? -5.540 1.543 20.112 1.00 48.41 182 SER A N 1
ATOM 1523 C CA . SER A 1 182 ? -4.867 2.855 20.162 1.00 48.41 182 SER A CA 1
ATOM 1524 C C . SER A 1 182 ? -5.835 3.953 20.594 1.00 48.41 182 SER A C 1
ATOM 1526 O O . SER A 1 182 ? -5.426 4.809 21.407 1.00 48.41 182 SER A O 1
#

Secondary structure (DSSP, 8-state):
---TT--------HHHHHHHHHHHHHHHHHHHHHTTSSSP----SSS--TTHHHHHHHHHTS-HHHHHHHHHHHHTTHHHHHHHHHHHHHHHHHHHHS---HHHHHHHHHHHHHHHHHHHHHHHHHHHHHTS--PPPGGGHHHHHHHHTT-TTTSTTTTTSS-GGGHHHHHHHHHHHHTT--

Radius of gyration: 19.44 Å; chains: 1; bounding box: 40×56×45 Å

pLDDT: mean 87.08, std 12.34, range [28.06, 97.44]